Protein AF-A0A7X0HUI8-F1 (afdb_monomer_lite)

Sequence (88 aa):
MLYRKVTLNLGDALHKTTKQFVEWCVNHEVNHIVMGNVVGVQRNTIKKTRRKSANQKLSNWSFGKLHFILKNKLEEKGMTFRKRDIRE

pLDDT: mean 76.72, std 11.36, range [36.09, 90.88]

Structure (mmCIF, N/CA/C/O backbone):
data_AF-A0A7X0HUI8-F1
#
_entry.id   AF-A0A7X0HUI8-F1
#
loop_
_atom_site.group_PDB
_atom_site.id
_atom_site.type_symbol
_atom_site.label_atom_id
_atom_site.label_alt_id
_atom_site.label_comp_id
_atom_site.label_asym_id
_atom_site.label_entity_id
_atom_site.label_seq_id
_atom_site.pdbx_PDB_ins_code
_atom_site.Cartn_x
_atom_site.Cartn_y
_atom_site.Cartn_z
_atom_site.occupancy
_atom_site.B_iso_or_equiv
_atom_site.auth_seq_id
_atom_site.auth_comp_id
_atom_site.auth_asym_id
_atom_site.auth_atom_id
_atom_site.pdbx_PDB_model_num
ATOM 1 N N . MET A 1 1 ? 23.778 15.448 1.164 1.00 62.47 1 MET A N 1
ATOM 2 C CA . MET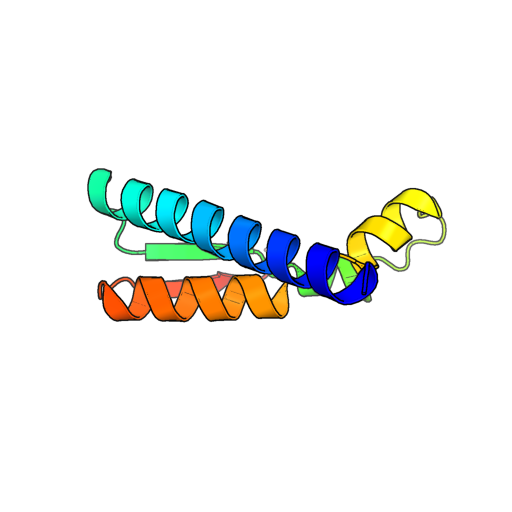 A 1 1 ? 22.416 15.880 1.577 1.00 62.47 1 MET A CA 1
ATOM 3 C C . MET A 1 1 ? 21.317 15.546 0.551 1.00 62.47 1 MET A C 1
ATOM 5 O O . MET A 1 1 ? 20.222 15.181 0.961 1.00 62.47 1 MET A O 1
ATOM 9 N N . LEU A 1 2 ? 21.589 15.598 -0.763 1.00 68.25 2 LEU A N 1
ATOM 10 C CA . LEU A 1 2 ? 20.603 15.347 -1.836 1.00 68.25 2 LEU A CA 1
ATOM 11 C C . LEU A 1 2 ? 19.958 13.946 -1.820 1.00 68.25 2 LEU A C 1
ATOM 13 O O . LEU A 1 2 ? 18.749 13.829 -1.999 1.00 68.25 2 LEU A O 1
ATOM 17 N N . TYR A 1 3 ? 20.729 12.895 -1.527 1.00 66.88 3 TYR A N 1
ATOM 18 C CA . TYR A 1 3 ? 20.235 11.509 -1.547 1.00 66.88 3 TYR A CA 1
ATOM 19 C C . TYR A 1 3 ? 19.108 11.254 -0.528 1.00 66.88 3 TYR A C 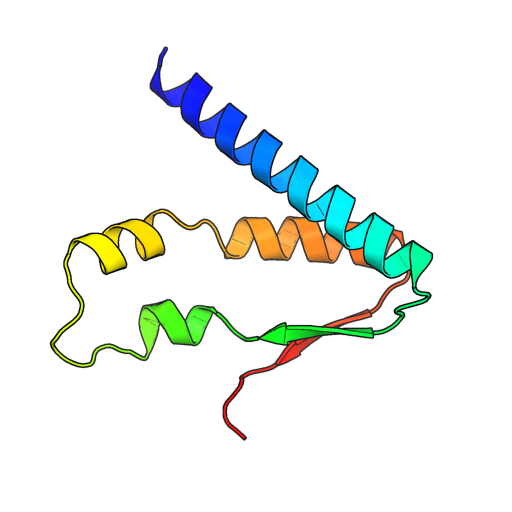1
ATOM 21 O O . TYR A 1 3 ? 18.138 10.562 -0.820 1.00 66.88 3 TYR A O 1
ATOM 29 N N . ARG A 1 4 ? 19.189 11.890 0.650 1.00 66.25 4 ARG A N 1
ATOM 30 C CA . ARG A 1 4 ? 18.178 11.785 1.714 1.00 66.25 4 ARG A CA 1
ATOM 31 C C . ARG A 1 4 ? 16.868 12.485 1.346 1.00 66.25 4 ARG A C 1
ATOM 33 O O . ARG A 1 4 ? 15.802 12.004 1.701 1.00 66.25 4 ARG A O 1
ATOM 40 N N . LYS A 1 5 ? 16.930 13.603 0.616 1.00 73.25 5 LYS A N 1
ATOM 41 C CA . LYS A 1 5 ? 15.727 14.331 0.182 1.00 73.25 5 LYS A CA 1
ATOM 42 C C . LYS A 1 5 ? 14.931 13.521 -0.851 1.00 73.25 5 LYS A C 1
ATOM 44 O O . LYS A 1 5 ? 13.712 13.453 -0.765 1.00 73.25 5 LYS A O 1
ATOM 49 N N . VAL A 1 6 ? 15.614 12.842 -1.775 1.00 70.88 6 VAL A N 1
ATOM 50 C CA . VAL A 1 6 ? 14.962 11.997 -2.792 1.00 70.88 6 VAL A CA 1
ATOM 51 C C . VAL A 1 6 ? 14.255 10.790 -2.165 1.00 70.88 6 VAL A C 1
ATOM 53 O O . VAL A 1 6 ? 13.125 10.484 -2.542 1.00 70.88 6 VAL A O 1
ATOM 56 N N . THR A 1 7 ? 14.876 10.117 -1.190 1.00 73.19 7 THR A N 1
ATOM 57 C CA . THR A 1 7 ? 14.259 8.954 -0.528 1.00 73.19 7 THR A CA 1
ATOM 58 C C . THR A 1 7 ? 13.049 9.333 0.323 1.00 73.19 7 THR A C 1
ATOM 60 O O . THR A 1 7 ? 12.068 8.589 0.327 1.00 73.19 7 THR A O 1
ATOM 63 N N . LEU A 1 8 ? 13.092 10.489 0.994 1.00 76.06 8 LEU A N 1
ATOM 64 C CA . LEU A 1 8 ? 11.955 11.038 1.740 1.00 76.06 8 LEU A CA 1
ATOM 65 C C . LEU A 1 8 ? 10.787 11.370 0.808 1.00 76.06 8 LEU A C 1
ATOM 67 O O . LEU A 1 8 ? 9.683 10.887 1.033 1.00 76.06 8 LEU A O 1
ATOM 71 N N . ASN A 1 9 ? 11.050 12.074 -0.298 1.00 80.06 9 ASN A N 1
ATOM 72 C CA . ASN A 1 9 ? 10.017 12.408 -1.281 1.00 80.06 9 ASN A CA 1
ATOM 73 C C . ASN A 1 9 ? 9.345 11.156 -1.867 1.00 80.06 9 ASN A C 1
ATOM 75 O O . ASN A 1 9 ? 8.134 11.145 -2.088 1.00 80.06 9 ASN A O 1
ATOM 79 N N . LEU A 1 10 ? 10.118 10.091 -2.110 1.00 80.88 10 LEU A N 1
ATOM 80 C CA . LEU A 1 10 ? 9.577 8.819 -2.589 1.00 80.88 10 LEU A CA 1
ATOM 81 C C . LEU A 1 10 ? 8.691 8.143 -1.531 1.00 80.88 10 LEU A C 1
ATOM 83 O O . LEU A 1 10 ? 7.646 7.590 -1.872 1.00 80.88 10 LEU A O 1
ATOM 87 N N . GLY A 1 11 ? 9.091 8.196 -0.258 1.00 82.56 11 GLY A N 1
ATOM 88 C CA . GLY A 1 11 ? 8.280 7.716 0.861 1.00 82.56 11 GLY A CA 1
ATOM 89 C C . GLY A 1 11 ? 6.961 8.478 0.977 1.00 82.56 11 GLY A C 1
ATOM 90 O O . GLY A 1 11 ? 5.898 7.860 0.999 1.00 82.56 11 GLY A O 1
ATOM 91 N N . ASP A 1 12 ? 7.014 9.808 0.959 1.00 85.69 12 ASP A N 1
ATOM 92 C CA . ASP A 1 12 ? 5.824 10.659 1.033 1.00 85.69 12 ASP A CA 1
ATOM 93 C C . ASP A 1 12 ? 4.863 10.413 -0.130 1.00 85.69 12 ASP A C 1
ATOM 95 O O . ASP A 1 12 ? 3.652 10.307 0.079 1.00 85.69 12 ASP A O 1
ATOM 99 N N . ALA A 1 13 ? 5.386 10.271 -1.351 1.00 86.44 13 ALA A N 1
ATOM 100 C CA . ALA A 1 13 ? 4.577 9.925 -2.515 1.00 86.44 13 ALA A CA 1
ATOM 101 C C . ALA A 1 13 ? 3.846 8.588 -2.301 1.00 86.44 13 ALA A C 1
ATOM 103 O O . ALA A 1 13 ? 2.630 8.518 -2.475 1.00 86.44 13 ALA A O 1
ATOM 104 N N . LEU A 1 14 ? 4.551 7.554 -1.829 1.00 85.19 14 LEU A N 1
ATOM 105 C CA . LEU A 1 14 ? 3.950 6.252 -1.517 1.00 85.19 14 LEU A CA 1
ATOM 106 C C . LEU A 1 14 ? 2.870 6.357 -0.433 1.00 85.19 14 LEU A C 1
ATOM 108 O O . LEU A 1 14 ? 1.794 5.768 -0.572 1.00 85.19 14 LEU A O 1
ATOM 112 N N . HIS A 1 15 ? 3.120 7.111 0.638 1.00 86.25 15 HIS A N 1
ATOM 113 C CA . HIS A 1 15 ? 2.147 7.296 1.714 1.00 86.25 15 HIS A CA 1
ATOM 114 C C . HIS A 1 15 ? 0.885 8.021 1.237 1.00 86.25 15 HIS A C 1
ATOM 116 O O . HIS A 1 15 ? -0.215 7.612 1.623 1.00 86.25 15 HIS A O 1
ATOM 122 N N . LYS A 1 16 ? 1.021 9.042 0.382 1.00 90.75 16 LYS A N 1
ATOM 123 C CA . LYS A 1 16 ? -0.111 9.783 -0.195 1.00 90.75 16 LYS A CA 1
ATOM 124 C C . LYS A 1 16 ? -0.928 8.915 -1.147 1.00 90.75 16 LYS A C 1
ATOM 126 O O . LYS A 1 16 ? -2.137 8.812 -0.967 1.00 90.75 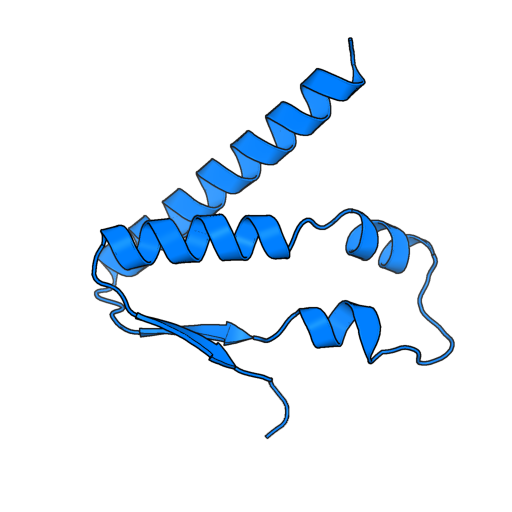16 LYS A O 1
ATOM 131 N N . THR A 1 17 ? -0.282 8.222 -2.085 1.00 88.56 17 THR A N 1
ATOM 132 C CA . THR A 1 17 ? -0.980 7.358 -3.051 1.00 88.56 17 THR A CA 1
ATOM 133 C C . THR A 1 17 ? -1.720 6.215 -2.359 1.00 88.56 17 THR A C 1
ATOM 135 O O . THR A 1 17 ? -2.882 5.961 -2.655 1.00 88.56 17 THR A O 1
ATOM 138 N N . THR A 1 18 ? -1.086 5.548 -1.390 1.00 87.19 18 THR A N 1
ATOM 139 C CA . THR A 1 18 ? -1.747 4.468 -0.634 1.00 87.19 18 THR A CA 1
ATOM 140 C C . THR A 1 18 ? -2.905 4.981 0.216 1.00 87.19 18 THR A C 1
ATOM 142 O O . THR A 1 18 ? -3.896 4.280 0.354 1.00 87.19 18 THR A O 1
ATOM 145 N N . LYS A 1 19 ? -2.812 6.197 0.775 1.00 90.25 19 LYS A N 1
ATOM 146 C CA . LYS A 1 19 ? -3.920 6.813 1.519 1.00 90.25 19 LYS A CA 1
ATOM 147 C C . LYS A 1 19 ? -5.112 7.097 0.600 1.00 90.25 19 LYS A C 1
ATOM 149 O O . LYS A 1 19 ? -6.208 6.659 0.918 1.00 90.25 19 LYS A O 1
ATOM 154 N N . GLN A 1 20 ? -4.872 7.737 -0.545 1.00 90.25 20 GLN A N 1
ATOM 155 C CA . GLN A 1 20 ? -5.916 8.021 -1.537 1.00 90.25 20 GLN A CA 1
ATOM 156 C C . GLN A 1 20 ? -6.609 6.744 -2.021 1.00 90.25 20 GLN A C 1
ATOM 158 O O . GLN A 1 20 ? -7.826 6.715 -2.156 1.00 90.25 20 GLN A O 1
ATOM 163 N N . PHE A 1 21 ? -5.844 5.673 -2.244 1.00 88.38 21 PHE A N 1
ATOM 164 C CA . PHE A 1 21 ? -6.408 4.382 -2.629 1.00 88.38 21 PHE A CA 1
ATOM 165 C C . PHE A 1 21 ? -7.322 3.798 -1.543 1.00 88.38 21 PHE A C 1
ATOM 167 O O . PHE A 1 21 ? -8.432 3.375 -1.840 1.00 88.38 21 PHE A O 1
ATOM 174 N N . VAL A 1 22 ? -6.880 3.808 -0.283 1.00 86.81 22 VAL A N 1
ATOM 175 C CA . VAL A 1 22 ? -7.682 3.305 0.845 1.00 86.81 22 VAL A CA 1
ATOM 176 C C . VAL A 1 22 ? -8.949 4.140 1.034 1.00 86.81 22 VAL A C 1
ATOM 178 O O . VAL A 1 22 ? -10.020 3.575 1.213 1.00 86.81 22 VAL A O 1
ATOM 181 N N . GLU A 1 23 ? -8.852 5.467 0.949 1.00 88.69 23 GLU A N 1
ATOM 182 C CA . GLU A 1 23 ? -10.016 6.364 1.003 1.00 88.69 23 GLU A CA 1
ATOM 183 C C . GLU A 1 23 ? -11.009 6.060 -0.121 1.00 88.69 23 GLU A C 1
ATOM 185 O O . GLU A 1 23 ? -12.210 5.975 0.120 1.00 88.69 23 GLU A O 1
ATOM 190 N N . TRP A 1 24 ? -10.515 5.814 -1.335 1.00 90.88 24 TRP A N 1
ATOM 191 C CA . TRP A 1 24 ? -11.357 5.395 -2.449 1.00 90.88 24 TRP A CA 1
ATOM 192 C C . TRP A 1 24 ? -12.057 4.057 -2.168 1.00 90.88 24 TRP A C 1
ATOM 194 O O . TRP A 1 24 ? -13.260 3.958 -2.397 1.00 90.88 24 TRP A O 1
ATOM 204 N N . CYS A 1 25 ? -11.353 3.062 -1.614 1.00 86.56 25 CYS A N 1
ATOM 205 C CA . CYS A 1 25 ? -11.950 1.776 -1.236 1.00 86.56 25 CYS A CA 1
ATOM 206 C C . CYS A 1 25 ? -13.043 1.930 -0.174 1.00 86.56 25 CYS A C 1
ATOM 208 O O . CYS A 1 25 ? -14.081 1.283 -0.285 1.00 86.56 25 CYS A O 1
ATOM 210 N N . VAL A 1 26 ? -12.827 2.788 0.827 1.00 86.00 26 VAL A N 1
ATOM 211 C CA . VAL A 1 26 ? -13.820 3.076 1.875 1.00 86.00 26 VAL A CA 1
ATOM 212 C C . VAL A 1 26 ? -15.057 3.742 1.273 1.00 86.00 26 VAL A C 1
ATOM 214 O O . VAL A 1 26 ? -16.169 3.322 1.568 1.00 86.00 26 VAL A O 1
ATOM 217 N N . ASN A 1 27 ? -14.874 4.713 0.376 1.00 89.44 27 ASN A N 1
ATOM 218 C CA . ASN A 1 27 ? -15.984 5.417 -0.274 1.00 89.44 27 ASN A CA 1
ATOM 219 C C . ASN A 1 27 ? -16.827 4.525 -1.202 1.00 89.44 27 ASN A C 1
ATOM 221 O O . ASN A 1 27 ? -17.967 4.871 -1.490 1.00 89.44 27 ASN A O 1
ATOM 225 N N . HIS A 1 28 ? -16.268 3.416 -1.691 1.00 87.31 28 HIS A N 1
ATOM 226 C CA . HIS A 1 28 ? -16.946 2.474 -2.592 1.00 87.31 28 HIS A CA 1
ATOM 227 C C . HIS A 1 28 ? -17.318 1.153 -1.896 1.00 87.31 28 HIS A C 1
ATOM 229 O O . HIS A 1 28 ? -17.646 0.188 -2.580 1.00 87.31 28 HIS A O 1
ATOM 235 N N . GLU A 1 29 ? -17.218 1.086 -0.561 1.00 83.69 29 GLU A N 1
ATOM 236 C CA . GLU A 1 29 ? -17.550 -0.100 0.250 1.00 83.69 29 GLU A CA 1
ATOM 237 C C . GLU A 1 29 ? -16.835 -1.390 -0.207 1.00 83.69 29 GLU A C 1
ATOM 239 O O . GLU A 1 29 ? -17.360 -2.505 -0.150 1.00 83.69 29 GLU A O 1
ATOM 244 N N . VAL A 1 30 ? -15.590 -1.257 -0.675 1.00 82.88 30 VAL A N 1
ATOM 245 C CA . VAL A 1 30 ? -14.807 -2.390 -1.181 1.00 82.88 30 VAL A CA 1
ATOM 246 C C . VAL A 1 30 ? -14.171 -3.153 -0.019 1.00 82.88 30 VAL A C 1
ATOM 248 O O . VAL A 1 30 ? -13.123 -2.772 0.492 1.00 82.88 30 VAL A O 1
ATOM 251 N N . ASN A 1 31 ? -14.758 -4.291 0.352 1.00 78.19 31 ASN A N 1
ATOM 252 C CA . ASN A 1 31 ? -14.289 -5.116 1.480 1.00 78.19 31 ASN A CA 1
ATOM 253 C C . ASN A 1 31 ? -13.141 -6.085 1.133 1.00 78.19 31 ASN A C 1
ATOM 255 O O . ASN A 1 31 ? -12.427 -6.583 2.016 1.00 78.19 31 ASN A O 1
ATOM 259 N N . HIS A 1 32 ? -12.959 -6.368 -0.160 1.00 77.75 32 HIS A N 1
ATOM 260 C CA . HIS A 1 32 ? -12.011 -7.362 -0.657 1.00 77.75 32 HIS A CA 1
ATOM 261 C C . HIS A 1 32 ? -11.121 -6.764 -1.742 1.00 77.75 32 HIS A C 1
ATOM 263 O O . HIS A 1 32 ? -11.579 -6.460 -2.842 1.00 77.75 32 HIS A O 1
ATOM 269 N N . ILE A 1 33 ? -9.828 -6.638 -1.450 1.00 81.00 33 ILE A N 1
ATOM 270 C CA . ILE A 1 33 ? -8.846 -6.087 -2.386 1.00 81.00 33 ILE A CA 1
ATOM 271 C C . ILE A 1 33 ? -7.882 -7.192 -2.791 1.00 81.00 33 ILE A C 1
ATOM 273 O O . ILE A 1 33 ? -7.229 -7.823 -1.955 1.00 81.00 33 ILE A O 1
ATOM 277 N N . VAL A 1 34 ? -7.790 -7.417 -4.100 1.00 78.94 34 VAL A N 1
ATOM 278 C CA . VAL A 1 34 ? -6.894 -8.411 -4.688 1.00 78.94 34 VAL A CA 1
ATOM 279 C C . VAL A 1 34 ? -5.786 -7.692 -5.445 1.00 78.94 34 VAL A C 1
ATOM 281 O O . VAL A 1 34 ? -6.048 -6.975 -6.407 1.00 78.94 34 VAL A 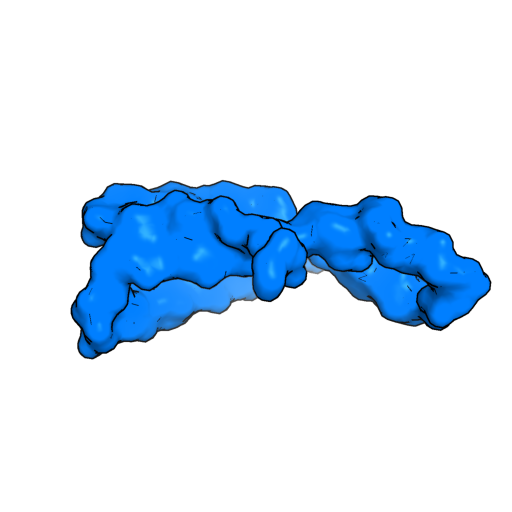O 1
ATOM 284 N N . MET A 1 35 ? -4.537 -7.897 -5.030 1.00 78.56 35 MET A N 1
ATOM 285 C CA . MET A 1 35 ? -3.368 -7.385 -5.743 1.00 78.56 35 MET A CA 1
ATOM 286 C C . MET A 1 35 ? -2.670 -8.509 -6.507 1.00 78.56 35 MET A C 1
ATOM 288 O O . MET A 1 35 ? -2.343 -9.558 -5.949 1.00 78.56 35 MET A O 1
ATOM 292 N N . GLY A 1 36 ? -2.393 -8.258 -7.786 1.00 74.75 36 GLY A N 1
ATOM 293 C CA . GLY A 1 36 ? -1.585 -9.142 -8.617 1.00 74.75 36 GLY A CA 1
ATOM 294 C C . GLY A 1 36 ? -0.176 -9.340 -8.051 1.00 74.75 36 GLY A C 1
ATOM 295 O O . GLY A 1 36 ? 0.459 -8.391 -7.583 1.00 74.75 36 GLY A O 1
ATOM 296 N N . ASN A 1 37 ? 0.360 -10.558 -8.116 1.00 71.69 37 ASN A N 1
ATOM 297 C CA . ASN A 1 37 ? 1.739 -10.824 -7.728 1.00 71.69 37 ASN A CA 1
ATOM 298 C C . ASN A 1 37 ? 2.736 -10.186 -8.712 1.00 71.69 37 ASN A C 1
ATOM 300 O O . ASN A 1 37 ? 3.188 -10.783 -9.688 1.00 71.69 37 AS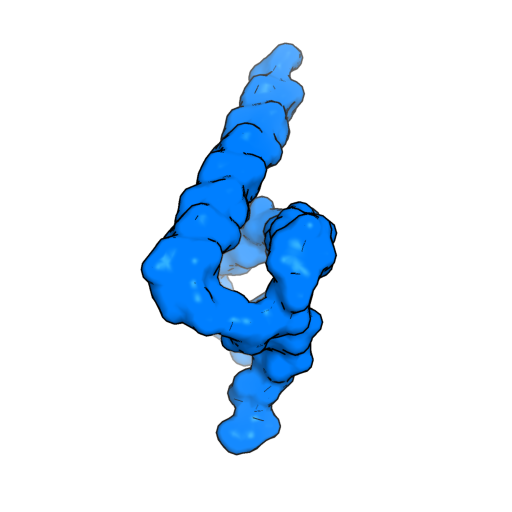N A O 1
ATOM 304 N N . VAL A 1 38 ? 3.151 -8.968 -8.389 1.00 69.31 38 VAL A N 1
ATOM 305 C CA . VAL A 1 38 ? 4.158 -8.208 -9.140 1.00 69.31 38 VAL A CA 1
ATOM 306 C C . VAL A 1 38 ? 5.578 -8.785 -9.039 1.00 69.31 38 VAL A C 1
ATOM 308 O O . VAL A 1 38 ? 6.439 -8.419 -9.836 1.00 69.31 38 VAL A O 1
ATOM 311 N N . VAL A 1 39 ? 5.848 -9.739 -8.134 1.00 64.12 39 VAL A N 1
ATOM 312 C CA . VAL A 1 39 ? 7.170 -10.399 -8.034 1.00 64.12 39 VAL A CA 1
ATOM 313 C C . VAL A 1 39 ? 7.475 -11.195 -9.308 1.00 64.12 39 VAL A C 1
ATOM 315 O O . VAL A 1 39 ? 8.617 -11.203 -9.779 1.00 64.12 39 VAL A O 1
ATOM 318 N N . GLY A 1 40 ? 6.445 -11.790 -9.922 1.00 58.78 40 GLY A N 1
ATOM 319 C CA . GLY A 1 40 ? 6.560 -12.480 -11.209 1.00 58.78 40 GLY A CA 1
ATOM 320 C C . GLY A 1 40 ? 6.987 -11.555 -12.355 1.00 58.78 40 GLY A C 1
ATOM 321 O O . GLY A 1 40 ? 7.704 -11.994 -13.253 1.00 58.78 40 GLY A O 1
ATOM 322 N N . VAL A 1 41 ? 6.640 -10.263 -12.279 1.00 64.31 41 VAL A N 1
ATOM 323 C CA . VAL A 1 41 ? 6.982 -9.234 -13.281 1.00 64.31 41 VAL A CA 1
ATOM 324 C C . VAL A 1 41 ? 8.467 -8.863 -13.236 1.00 64.31 41 VAL A C 1
ATOM 326 O O . VAL A 1 41 ? 9.030 -8.449 -14.252 1.00 64.31 41 VAL A O 1
ATOM 329 N N . GLN A 1 42 ? 9.130 -9.018 -12.086 1.00 62.12 42 GLN A N 1
ATOM 330 C CA . GLN A 1 42 ? 10.561 -8.745 -11.946 1.00 62.12 42 GLN A CA 1
ATOM 331 C C . GLN A 1 42 ? 11.419 -9.977 -12.269 1.00 62.12 42 GLN A C 1
ATOM 333 O O . GLN A 1 42 ? 12.395 -9.846 -13.004 1.00 62.12 42 GLN A O 1
ATOM 338 N N . ARG A 1 43 ? 11.071 -11.158 -11.731 1.00 61.06 43 ARG A N 1
ATOM 339 C CA . ARG A 1 43 ? 11.963 -12.338 -11.730 1.00 61.06 43 ARG A CA 1
ATOM 340 C C . ARG A 1 43 ? 11.689 -13.369 -12.828 1.00 61.06 43 ARG A C 1
ATOM 342 O O . ARG A 1 43 ? 12.639 -13.952 -13.332 1.00 61.06 43 ARG A O 1
ATOM 349 N N . ASN A 1 44 ? 10.438 -13.561 -13.251 1.00 55.03 44 ASN A N 1
ATOM 350 C CA . ASN A 1 44 ? 10.066 -14.670 -14.153 1.00 55.03 44 ASN A CA 1
ATOM 351 C C . ASN A 1 44 ? 9.916 -14.265 -15.627 1.00 55.03 44 ASN A C 1
ATOM 353 O O . ASN A 1 44 ? 9.537 -15.069 -16.475 1.00 55.03 44 ASN A O 1
ATOM 357 N N . THR A 1 45 ? 10.246 -13.020 -15.952 1.00 53.25 45 THR A N 1
ATOM 358 C CA . THR A 1 45 ? 10.229 -12.458 -17.312 1.00 53.25 45 THR A CA 1
ATOM 359 C C . THR A 1 45 ? 11.641 -12.197 -17.825 1.00 53.25 45 THR A C 1
ATOM 361 O O . THR A 1 45 ? 11.901 -11.186 -18.477 1.00 53.25 45 THR A O 1
ATOM 364 N N . ILE A 1 46 ? 12.556 -13.134 -17.568 1.00 52.38 46 ILE A N 1
ATOM 365 C CA . ILE A 1 46 ? 13.851 -13.236 -18.256 1.00 52.38 46 ILE A CA 1
ATOM 366 C C . ILE A 1 46 ? 13.589 -13.743 -19.691 1.00 52.38 46 ILE A C 1
ATOM 368 O O . ILE A 1 46 ? 14.105 -14.762 -20.132 1.00 52.38 46 ILE A O 1
ATOM 372 N N . LYS A 1 47 ? 12.716 -13.063 -20.443 1.00 54.47 47 LYS A N 1
ATOM 373 C CA . LYS A 1 47 ? 12.738 -13.147 -21.904 1.00 54.47 47 LYS A CA 1
ATOM 374 C C . LYS A 1 47 ? 13.784 -12.131 -22.352 1.00 54.47 47 LYS A C 1
ATOM 376 O O . LYS A 1 47 ? 13.758 -10.985 -21.908 1.00 54.47 47 LYS A O 1
ATOM 381 N N . LYS A 1 48 ? 14.725 -12.597 -23.172 1.00 55.44 48 LYS A N 1
ATOM 382 C CA . LYS A 1 48 ? 16.044 -12.036 -23.532 1.00 55.44 48 LYS A CA 1
ATOM 383 C C . LYS A 1 48 ? 16.088 -10.589 -24.097 1.00 55.44 48 LYS A C 1
ATOM 385 O O . LYS A 1 48 ? 17.118 -10.185 -24.617 1.00 55.44 48 LYS A O 1
ATOM 390 N N . THR A 1 49 ? 15.034 -9.777 -23.975 1.00 58.25 49 THR A N 1
ATOM 391 C CA . THR A 1 49 ? 14.898 -8.459 -24.631 1.00 58.25 49 THR A CA 1
ATOM 392 C C . THR A 1 49 ? 14.079 -7.454 -23.802 1.00 58.25 49 THR A C 1
ATOM 394 O O . THR A 1 49 ? 13.083 -6.897 -24.258 1.00 58.25 49 THR A O 1
ATOM 397 N N . ARG A 1 50 ? 14.490 -7.156 -22.562 1.00 64.19 50 ARG A N 1
ATOM 398 C CA . ARG A 1 50 ? 14.019 -5.933 -21.877 1.00 64.19 50 ARG A CA 1
ATOM 399 C C . ARG A 1 50 ? 14.988 -4.783 -22.119 1.00 64.19 50 ARG A C 1
ATOM 401 O O . ARG A 1 50 ? 16.188 -4.919 -21.898 1.00 64.19 50 ARG A O 1
ATOM 408 N N . ARG A 1 51 ? 14.460 -3.626 -22.537 1.00 74.94 51 ARG A N 1
ATOM 409 C CA . ARG A 1 51 ? 15.246 -2.389 -22.671 1.00 74.94 51 ARG A CA 1
ATOM 410 C C . ARG A 1 51 ? 15.808 -1.988 -21.300 1.00 74.94 51 ARG A C 1
ATOM 412 O O . ARG A 1 51 ? 15.095 -2.054 -20.299 1.00 74.94 51 ARG A O 1
ATOM 419 N N . LYS A 1 52 ? 17.058 -1.508 -21.260 1.00 78.19 52 LYS A N 1
ATOM 420 C CA . LYS A 1 52 ? 17.755 -1.067 -20.031 1.00 78.19 52 LYS A CA 1
ATOM 421 C C . LYS A 1 52 ? 16.921 -0.087 -19.191 1.00 78.19 52 LYS A C 1
ATOM 423 O O . LYS A 1 52 ? 16.872 -0.201 -17.971 1.00 78.19 52 LYS A O 1
ATOM 428 N N . SER A 1 53 ? 16.197 0.818 -19.850 1.00 80.12 53 SER A N 1
ATOM 429 C CA . SER A 1 53 ? 15.303 1.788 -19.207 1.00 80.12 53 SER A CA 1
ATOM 430 C C . SER A 1 53 ? 14.130 1.147 -18.456 1.00 80.12 53 SER A C 1
ATOM 432 O O . SER A 1 53 ? 13.744 1.639 -17.399 1.00 80.12 53 SER A O 1
ATOM 434 N N . ALA A 1 54 ? 13.575 0.042 -18.958 1.00 77.50 54 ALA A N 1
ATOM 435 C CA . ALA A 1 54 ? 12.505 -0.687 -18.280 1.00 77.50 54 ALA A CA 1
ATOM 436 C C . ALA A 1 54 ? 13.037 -1.424 -17.042 1.00 77.50 54 ALA A C 1
ATOM 438 O O . ALA A 1 54 ? 12.421 -1.365 -15.979 1.00 77.50 54 ALA A O 1
ATOM 439 N N . ASN A 1 55 ? 14.215 -2.047 -17.149 1.00 76.44 55 ASN A N 1
ATOM 440 C CA . ASN A 1 55 ? 14.853 -2.717 -16.014 1.00 76.44 55 ASN A CA 1
ATOM 441 C C . ASN A 1 55 ? 15.205 -1.736 -14.892 1.00 76.44 55 ASN A C 1
ATOM 443 O O . ASN A 1 55 ? 14.936 -2.041 -13.735 1.00 76.44 55 ASN A O 1
ATOM 447 N N . GLN A 1 56 ? 15.714 -0.543 -15.225 1.00 78.00 56 GLN A N 1
ATOM 448 C CA . GLN A 1 56 ? 16.023 0.484 -14.226 1.00 78.00 56 GLN A CA 1
ATOM 449 C C . GLN A 1 56 ? 14.776 0.946 -13.457 1.00 78.00 56 GLN A C 1
ATOM 451 O O . GLN A 1 56 ? 14.825 1.155 -12.247 1.00 78.00 56 GLN A O 1
ATOM 456 N N . LYS A 1 57 ? 13.636 1.096 -14.146 1.00 80.00 57 LYS A N 1
ATOM 457 C CA . LYS A 1 57 ? 12.363 1.450 -13.500 1.00 80.00 57 LYS A CA 1
ATOM 458 C C . LYS A 1 57 ? 11.896 0.346 -12.553 1.00 80.00 57 LYS A C 1
ATOM 460 O O . LYS A 1 57 ? 11.487 0.643 -11.437 1.00 80.00 57 LYS A O 1
ATOM 465 N N . LEU A 1 58 ? 12.002 -0.915 -12.975 1.00 76.50 58 LEU A N 1
ATOM 466 C CA . LEU A 1 58 ? 11.618 -2.070 -12.161 1.00 76.50 58 LEU A CA 1
ATOM 467 C C . LEU A 1 58 ? 12.530 -2.263 -10.945 1.00 76.50 58 LEU A C 1
ATOM 469 O O . LEU A 1 58 ? 12.028 -2.572 -9.872 1.00 76.50 58 LEU A O 1
ATOM 473 N N . SER A 1 59 ? 13.843 -2.055 -11.082 1.00 72.62 59 SER A N 1
ATOM 474 C CA . SER A 1 59 ? 14.777 -2.138 -9.951 1.00 72.62 59 SER A CA 1
ATOM 475 C C . SER A 1 59 ? 14.586 -0.999 -8.952 1.00 72.62 59 SER A C 1
ATOM 477 O O . SER A 1 59 ? 14.777 -1.200 -7.756 1.00 72.62 59 SER A O 1
ATOM 479 N N . ASN A 1 60 ? 14.199 0.188 -9.429 1.00 76.62 60 ASN A N 1
ATOM 480 C CA . ASN A 1 60 ? 13.929 1.341 -8.572 1.00 76.62 60 ASN A CA 1
ATOM 481 C C . ASN A 1 60 ? 12.554 1.266 -7.889 1.00 76.62 60 ASN A C 1
ATOM 483 O O . ASN A 1 60 ? 12.309 2.009 -6.937 1.00 76.62 60 ASN A O 1
ATOM 487 N N . TRP A 1 61 ? 11.644 0.408 -8.356 1.00 75.81 61 TRP A N 1
ATOM 488 C CA . TRP A 1 61 ? 10.302 0.317 -7.794 1.00 75.81 61 TRP A CA 1
ATOM 489 C C . TRP A 1 61 ? 10.301 -0.528 -6.512 1.00 75.81 61 TRP A C 1
ATOM 491 O O . TRP A 1 61 ? 10.548 -1.731 -6.504 1.00 75.81 61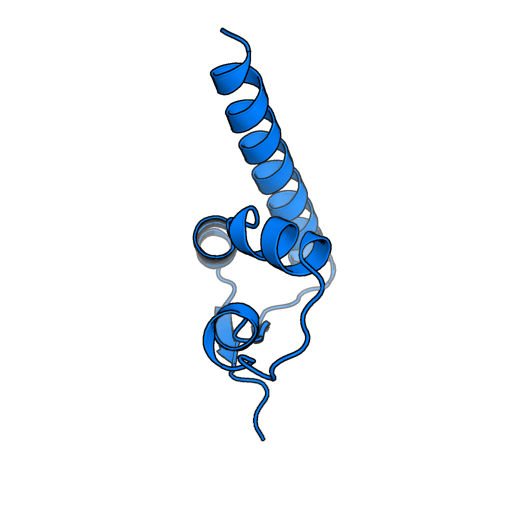 TRP A O 1
ATOM 501 N N . SER A 1 62 ? 9.986 0.114 -5.389 1.00 75.12 62 SER A N 1
ATOM 502 C CA . SER A 1 62 ? 9.919 -0.480 -4.052 1.00 75.12 62 SER A CA 1
ATOM 503 C C . SER A 1 62 ? 8.588 -1.201 -3.772 1.00 75.12 62 SER A C 1
ATOM 505 O O . SER A 1 62 ? 7.897 -0.913 -2.793 1.00 75.12 62 SER A O 1
ATOM 507 N N . PHE A 1 63 ? 8.239 -2.186 -4.606 1.00 77.25 63 PHE A N 1
ATOM 508 C CA . PHE A 1 63 ? 6.988 -2.956 -4.510 1.00 77.25 63 PHE A CA 1
ATOM 509 C C . PHE A 1 63 ? 6.707 -3.536 -3.120 1.00 77.25 63 PHE A C 1
ATOM 511 O O . PHE A 1 63 ? 5.580 -3.472 -2.638 1.00 77.25 63 PHE A O 1
ATOM 518 N N . GLY A 1 64 ? 7.733 -4.088 -2.463 1.00 80.38 64 GLY A N 1
ATOM 519 C CA . GLY A 1 64 ? 7.582 -4.688 -1.135 1.00 80.38 64 GLY A CA 1
ATOM 520 C C . GLY A 1 64 ? 7.139 -3.672 -0.081 1.00 80.38 64 GLY A C 1
ATOM 521 O O . GLY A 1 64 ? 6.269 -3.970 0.731 1.00 80.38 64 GLY A O 1
ATOM 522 N N . LYS A 1 65 ? 7.672 -2.442 -0.144 1.00 82.88 65 LYS A N 1
ATOM 523 C CA . LYS A 1 65 ? 7.280 -1.355 0.765 1.00 82.88 65 LYS A CA 1
ATOM 524 C C . LYS A 1 65 ? 5.853 -0.894 0.492 1.00 82.88 65 LYS A C 1
ATOM 526 O O . LYS A 1 65 ? 5.097 -0.701 1.435 1.00 82.88 65 LYS A O 1
ATOM 531 N N . LEU A 1 66 ? 5.476 -0.766 -0.782 1.00 83.88 66 LEU A N 1
ATOM 532 C CA . LEU A 1 66 ? 4.110 -0.412 -1.172 1.00 83.88 66 LEU A CA 1
ATOM 533 C C . LEU A 1 66 ? 3.108 -1.441 -0.643 1.00 83.88 66 LEU A C 1
ATOM 535 O O . LEU A 1 66 ? 2.128 -1.064 -0.010 1.00 83.88 66 LEU A O 1
ATOM 539 N N . HIS A 1 67 ? 3.386 -2.730 -0.846 1.00 84.25 67 HIS A N 1
ATOM 540 C CA . HIS A 1 67 ? 2.539 -3.819 -0.367 1.00 84.25 67 HIS A CA 1
ATOM 541 C C . HIS A 1 67 ? 2.419 -3.822 1.159 1.00 84.25 67 HIS A C 1
ATOM 543 O O . HIS A 1 67 ? 1.326 -4.001 1.679 1.00 84.25 67 HIS A O 1
ATOM 549 N N . PHE A 1 68 ? 3.522 -3.610 1.880 1.00 85.88 68 PHE A N 1
ATOM 550 C CA . PHE A 1 68 ? 3.507 -3.536 3.341 1.00 85.88 68 PHE A CA 1
ATOM 551 C C . PHE A 1 68 ? 2.654 -2.366 3.851 1.00 85.88 68 PHE A C 1
ATOM 553 O O . PHE A 1 68 ? 1.766 -2.570 4.670 1.00 85.88 68 PHE A O 1
ATOM 560 N N . ILE A 1 69 ? 2.867 -1.156 3.319 1.00 87.38 69 ILE A N 1
ATOM 561 C CA . ILE A 1 69 ? 2.101 0.038 3.715 1.00 87.38 69 ILE A CA 1
ATOM 562 C C . ILE A 1 69 ? 0.611 -0.146 3.412 1.00 87.38 69 ILE A C 1
ATOM 564 O O . ILE A 1 69 ? -0.234 0.213 4.226 1.00 87.38 69 ILE A O 1
ATOM 568 N N . LEU A 1 70 ? 0.288 -0.686 2.237 1.00 86.94 70 LEU A N 1
ATOM 569 C CA . LEU A 1 70 ? -1.090 -0.871 1.799 1.00 86.94 70 LEU A CA 1
ATOM 570 C C . LEU A 1 70 ? -1.796 -1.960 2.611 1.00 86.94 70 LEU A C 1
ATOM 572 O O . LEU A 1 70 ? -2.910 -1.731 3.064 1.00 86.94 70 LEU A O 1
ATOM 576 N N . LYS A 1 71 ? -1.130 -3.092 2.869 1.00 87.38 71 LYS A N 1
ATOM 577 C CA . LYS A 1 71 ? -1.648 -4.151 3.740 1.00 87.38 71 LYS A CA 1
ATOM 578 C C . LYS A 1 71 ? -1.975 -3.606 5.132 1.00 87.38 71 LYS A C 1
ATOM 580 O O . LYS A 1 71 ? -3.110 -3.754 5.562 1.00 87.38 71 LYS A O 1
ATOM 585 N N . ASN A 1 72 ? -1.034 -2.910 5.774 1.00 89.00 72 ASN A N 1
ATOM 586 C CA . ASN A 1 72 ? -1.249 -2.371 7.120 1.00 89.00 72 ASN A CA 1
ATOM 587 C C . ASN A 1 72 ? -2.433 -1.396 7.161 1.00 89.00 72 ASN A C 1
ATOM 589 O O . ASN A 1 72 ? -3.314 -1.536 7.998 1.00 89.00 72 ASN A O 1
ATOM 593 N N . LYS A 1 73 ? -2.502 -0.447 6.216 1.00 87.50 73 LYS A N 1
ATOM 594 C CA . LYS A 1 73 ? -3.600 0.533 6.167 1.00 87.50 73 LYS A CA 1
ATOM 595 C C . LYS A 1 73 ? -4.966 -0.099 5.899 1.00 87.50 73 LYS A C 1
ATOM 597 O O . LYS A 1 73 ? -5.975 0.438 6.339 1.00 87.50 73 LYS A O 1
ATOM 602 N N . LEU A 1 74 ? -5.013 -1.188 5.135 1.00 86.12 74 LEU A N 1
ATOM 603 C CA . LEU A 1 74 ? -6.255 -1.908 4.856 1.00 86.12 74 LEU A CA 1
ATOM 604 C C . LEU A 1 74 ? -6.687 -2.769 6.042 1.00 86.12 74 LEU A C 1
ATOM 606 O O . LEU A 1 74 ? -7.865 -2.760 6.388 1.00 86.12 74 LEU A O 1
ATOM 610 N N . GLU A 1 75 ? -5.744 -3.443 6.701 1.00 86.19 75 GLU A N 1
ATOM 611 C CA . GLU A 1 75 ? -6.003 -4.203 7.928 1.00 86.19 75 GLU A CA 1
ATOM 612 C C . GLU A 1 75 ? -6.494 -3.287 9.061 1.00 86.19 75 GLU A C 1
ATOM 614 O O . GLU A 1 75 ? -7.469 -3.622 9.727 1.00 86.19 75 GLU A O 1
ATOM 619 N N . GLU A 1 76 ? -5.922 -2.085 9.209 1.00 87.50 76 GLU A N 1
ATOM 620 C CA . GLU A 1 76 ? -6.411 -1.045 10.135 1.00 87.50 76 GLU A CA 1
ATOM 621 C C . GLU A 1 76 ? -7.862 -0.618 9.857 1.00 87.50 76 GLU A C 1
ATOM 623 O O . GLU A 1 76 ? -8.565 -0.162 10.758 1.00 87.50 76 GLU A O 1
ATOM 628 N N . LYS A 1 77 ? -8.323 -0.746 8.609 1.00 84.31 77 LYS A N 1
ATOM 629 C CA . LYS A 1 77 ? -9.698 -0.440 8.191 1.00 84.31 77 LYS A CA 1
ATOM 630 C C . LYS A 1 77 ? -10.610 -1.670 8.185 1.00 84.31 77 LYS A C 1
ATOM 632 O O . LYS A 1 77 ? -11.758 -1.555 7.769 1.00 84.31 77 LYS A O 1
ATOM 637 N N . GLY A 1 78 ? -10.122 -2.828 8.636 1.00 83.25 78 GLY A N 1
ATOM 638 C CA . GLY A 1 78 ? -10.876 -4.085 8.658 1.00 83.25 78 GLY A CA 1
ATOM 639 C C . GLY A 1 78 ? -11.093 -4.714 7.277 1.00 83.25 78 GLY A C 1
ATOM 640 O O . GLY A 1 78 ? -11.912 -5.619 7.137 1.00 83.25 78 GLY A O 1
ATOM 641 N N . MET A 1 79 ? -10.376 -4.251 6.250 1.00 85.50 79 MET A N 1
ATOM 642 C CA . MET A 1 79 ? -10.494 -4.756 4.883 1.00 85.50 79 MET A CA 1
ATOM 643 C C . MET A 1 79 ? -9.560 -5.941 4.654 1.00 85.50 79 MET A C 1
ATOM 645 O O . MET A 1 79 ? -8.433 -5.989 5.151 1.00 85.50 79 MET A O 1
ATOM 649 N N . THR A 1 80 ? -9.998 -6.892 3.832 1.00 81.94 80 THR A N 1
ATOM 650 C CA . THR A 1 80 ? -9.167 -8.053 3.497 1.00 81.94 80 THR A CA 1
ATOM 651 C C . THR A 1 80 ? -8.302 -7.777 2.273 1.00 81.94 80 THR A C 1
ATOM 653 O O . THR A 1 80 ? -8.782 -7.349 1.221 1.00 81.94 80 THR A O 1
ATOM 656 N N . PHE A 1 81 ? -7.008 -8.069 2.398 1.00 83.31 81 PHE A N 1
ATOM 657 C CA . PHE A 1 81 ? -6.038 -7.898 1.326 1.00 83.31 81 PHE A CA 1
ATOM 658 C C . PHE A 1 81 ? -5.439 -9.248 0.923 1.00 83.31 81 PHE A C 1
ATOM 660 O O . PHE A 1 81 ? -4.770 -9.907 1.722 1.00 83.31 81 PHE A O 1
ATOM 667 N N . ARG A 1 82 ? -5.678 -9.677 -0.322 1.00 80.31 82 ARG A N 1
ATOM 668 C CA . ARG A 1 82 ? -5.143 -10.935 -0.866 1.00 80.31 82 ARG A CA 1
ATOM 669 C C . ARG A 1 82 ? -4.220 -10.681 -2.044 1.00 80.31 82 ARG A C 1
ATOM 671 O O . ARG A 1 82 ? -4.511 -9.897 -2.943 1.00 80.31 82 ARG A O 1
ATOM 678 N N . LYS A 1 83 ? -3.115 -11.417 -2.071 1.00 76.38 83 LYS A N 1
ATOM 679 C CA . LYS A 1 83 ? -2.210 -11.459 -3.213 1.00 76.38 83 LYS A CA 1
ATOM 680 C C . LYS A 1 83 ? -2.618 -12.617 -4.125 1.00 76.38 83 LYS A C 1
ATOM 682 O O . LYS A 1 83 ? -2.705 -13.744 -3.647 1.00 76.38 83 LYS A O 1
ATOM 687 N N . ARG A 1 84 ? -2.863 -12.353 -5.410 1.00 73.94 84 ARG A N 1
ATOM 688 C CA . ARG A 1 84 ? -3.180 -13.384 -6.415 1.00 73.94 84 ARG A CA 1
ATOM 689 C C . ARG A 1 84 ? -2.119 -13.389 -7.511 1.00 73.94 84 ARG A C 1
ATOM 691 O O . ARG A 1 84 ? -1.792 -12.342 -8.063 1.00 73.94 84 ARG A O 1
ATOM 698 N N . ASP A 1 85 ? -1.571 -14.552 -7.834 1.00 67.38 85 ASP A N 1
ATOM 699 C CA . ASP A 1 85 ? -0.761 -14.733 -9.039 1.00 67.38 85 ASP A CA 1
ATOM 700 C C . ASP A 1 85 ? -1.685 -14.734 -10.268 1.00 67.38 85 ASP A C 1
ATOM 702 O O . ASP A 1 85 ? -2.637 -15.500 -10.323 1.00 67.38 85 ASP A O 1
ATOM 706 N N . ILE A 1 86 ? -1.445 -13.851 -11.246 1.00 58.00 86 ILE A N 1
ATOM 707 C CA . ILE A 1 86 ? -2.283 -13.722 -12.461 1.00 58.00 86 ILE A CA 1
ATOM 708 C C . ILE A 1 86 ? -1.861 -14.788 -13.493 1.00 58.00 86 ILE A C 1
ATOM 710 O O . ILE A 1 86 ? -1.458 -14.482 -14.611 1.00 58.00 86 ILE A O 1
ATOM 714 N N . ARG A 1 87 ? -1.842 -16.055 -13.082 1.00 51.00 87 ARG A N 1
ATOM 715 C CA . ARG A 1 87 ? -1.563 -17.211 -13.943 1.00 51.00 87 ARG A CA 1
ATOM 716 C C . ARG A 1 87 ? -2.631 -18.275 -13.710 1.00 51.00 87 ARG A C 1
ATOM 718 O O . ARG A 1 87 ? -2.318 -19.355 -13.228 1.00 51.00 87 ARG A O 1
ATOM 725 N N . GLU A 1 88 ? -3.867 -17.922 -14.031 1.00 36.09 88 GLU A N 1
ATOM 726 C CA . GLU A 1 88 ? -4.980 -18.846 -14.268 1.00 36.09 88 GLU A CA 1
ATOM 727 C C . GLU A 1 88 ? -5.672 -18.411 -15.558 1.00 36.09 88 GLU A C 1
ATOM 729 O O . GLU A 1 88 ? -5.851 -17.178 -15.721 1.00 36.09 88 GLU A O 1
#

InterPro domains:
  IPR010095 Cas12f1-like, TNB domain [TIGR01766] (12-80)

Secondary structure (DSSP, 8-state):
-HHHHHHHHHHHHHHHHHHHHHHHHHHTT--EEEEE-THHHHHS---S---HHHHHHHHH--HHHHHHHHHHHHHTTT-EEEEE-S--

Radius of gyration: 15.51 Å; chains: 1; bounding box: 40×35×35 Å

Foldseek 3Di:
DVVVVVVVVVVVVLLVVLVVVLVVCVVVVPQEAEAEDCVCVLPVPPPPDDDPVVNVVVVPDPVVVSCVSNCVSCVVVNGDYHYDHPPD

Organism: NCBI:txid1456